Protein AF-A0A8J4SU66-F1 (afdb_monomer_lite)

Secondary structure (DSSP, 8-state):
-HHHHTTT-SEEEESSGGGS-THHHHHHHHHHHTT-EEEEEEESB-TTSSB-TTHHHHHHH-SEEEEEPPP-TT--SS-TTS-HHHHTT----EEEEEE---

InterPro domains:
  IPR001267 Thymidine kinase [PF00265] (5-81)
  IPR001267 Thymidine kinase [PTHR11441] (6-81)
  IPR027417 P-loop containing nucleoside triphosphate hydrolase [G3DSA:3.40.50.300] (1-68)
  IPR027417 P-loop containing nucleoside triphosphate hydrolase [SSF52540] (4-68)

pLDDT: mean 80.1, std 17.69, range [40.62, 95.5]

Organism: NCBI:txid1284355

Sequence (102 aa):
MILTQTKDADVVAFDEVQFFSSAIMELVSELAYCGKHVIVDGLNMDYRGKEFGYVGGLLAMADDIEKLSAFCARLTSHAAAAASSLLTKLNAELIQLTMIRL

Radius of gyration: 16.79 Å; chains: 1; bounding box: 36×37×46 Å

Structure (mmCIF, N/CA/C/O backbone):
data_AF-A0A8J4SU66-F1
#
_entry.id   AF-A0A8J4SU66-F1
#
loop_
_atom_site.group_PDB
_atom_site.id
_atom_site.type_symbol
_atom_site.label_atom_id
_atom_site.label_alt_id
_atom_site.label_comp_id
_atom_site.label_asym_id
_atom_site.label_entity_id
_atom_site.label_seq_id
_atom_site.pdbx_PDB_ins_code
_atom_site.Cartn_x
_atom_site.Cartn_y
_atom_site.Cartn_z
_atom_site.occupancy
_atom_site.B_iso_or_equiv
_atom_site.auth_seq_id
_atom_site.auth_comp_id
_atom_site.auth_asym_id
_atom_site.auth_atom_id
_atom_site.pdbx_PDB_model_num
ATOM 1 N N . MET A 1 1 ? -8.105 11.191 3.938 1.00 68.88 1 MET A N 1
ATOM 2 C CA . MET A 1 1 ? -9.324 10.685 3.263 1.00 68.88 1 MET A CA 1
ATOM 3 C C . MET A 1 1 ? -9.434 9.168 3.392 1.00 68.88 1 MET A C 1
ATOM 5 O O . MET A 1 1 ? -10.444 8.720 3.911 1.00 68.88 1 MET A O 1
ATOM 9 N N . ILE A 1 2 ? -8.391 8.404 3.036 1.00 79.12 2 ILE A N 1
ATOM 10 C CA . ILE A 1 2 ? -8.399 6.928 3.093 1.00 79.12 2 ILE A CA 1
ATOM 11 C C . ILE A 1 2 ? -8.660 6.390 4.513 1.00 79.12 2 ILE A C 1
ATOM 13 O O . ILE A 1 2 ? -9.610 5.641 4.685 1.00 79.12 2 ILE A O 1
ATOM 17 N N . LEU A 1 3 ? -7.942 6.865 5.541 1.00 80.19 3 LEU A N 1
ATOM 18 C CA . LEU A 1 3 ? -8.134 6.426 6.941 1.00 80.19 3 LEU A CA 1
ATOM 19 C C . LEU A 1 3 ? -9.589 6.469 7.428 1.00 80.19 3 LEU A C 1
ATOM 21 O O . LEU A 1 3 ? -10.050 5.587 8.145 1.00 80.19 3 LEU A O 1
ATOM 25 N N . THR A 1 4 ? -10.320 7.523 7.062 1.00 79.81 4 THR A N 1
ATOM 26 C CA . THR A 1 4 ? -11.716 7.693 7.478 1.00 79.81 4 THR A CA 1
ATOM 27 C C . THR A 1 4 ? -12.636 6.730 6.735 1.00 79.81 4 THR A C 1
ATOM 29 O O . THR A 1 4 ? -13.592 6.230 7.316 1.00 79.81 4 THR A O 1
ATOM 32 N N . GLN A 1 5 ? -12.342 6.460 5.462 1.00 86.25 5 GLN A N 1
ATOM 33 C CA . GLN A 1 5 ? -13.120 5.551 4.620 1.00 86.25 5 GLN A CA 1
ATOM 34 C C . GLN A 1 5 ? -12.886 4.079 4.984 1.00 86.25 5 GLN A C 1
ATOM 36 O O . GLN A 1 5 ? -13.779 3.262 4.792 1.00 86.25 5 GLN A O 1
ATOM 41 N N . THR A 1 6 ? -11.722 3.743 5.544 1.00 88.31 6 THR A N 1
ATOM 42 C CA . THR A 1 6 ? -11.342 2.372 5.922 1.00 88.31 6 THR A CA 1
ATOM 43 C C . THR A 1 6 ? -11.566 2.062 7.402 1.00 88.31 6 THR A C 1
ATOM 45 O O . THR A 1 6 ? -11.062 1.059 7.904 1.00 88.31 6 THR A O 1
ATOM 48 N N . LYS A 1 7 ? -12.300 2.910 8.135 1.00 87.56 7 LYS A N 1
ATOM 49 C CA . LYS A 1 7 ? -12.458 2.778 9.592 1.00 87.56 7 LYS A CA 1
ATOM 50 C C . LYS A 1 7 ? -13.024 1.416 10.008 1.00 87.56 7 LYS A C 1
ATOM 52 O O . LYS A 1 7 ? -12.509 0.811 10.947 1.00 87.56 7 LYS A O 1
ATOM 57 N N . ASP A 1 8 ? -14.014 0.928 9.270 1.00 91.25 8 ASP A N 1
ATOM 58 C CA . ASP A 1 8 ? -14.711 -0.331 9.558 1.00 91.25 8 ASP A CA 1
ATOM 59 C C . ASP A 1 8 ? -14.140 -1.528 8.776 1.00 91.25 8 ASP A C 1
ATOM 61 O O . ASP A 1 8 ? -14.629 -2.642 8.914 1.00 91.25 8 ASP A O 1
ATOM 65 N N . ALA A 1 9 ? -13.111 -1.316 7.948 1.00 93.75 9 ALA A N 1
ATOM 66 C CA . ALA A 1 9 ? -12.452 -2.392 7.213 1.00 93.75 9 ALA A CA 1
ATOM 67 C C . ALA A 1 9 ? -11.402 -3.068 8.098 1.00 93.75 9 ALA A C 1
ATOM 69 O O . ALA A 1 9 ? -10.624 -2.369 8.738 1.00 93.75 9 ALA A O 1
ATOM 70 N N . ASP A 1 10 ? -11.336 -4.396 8.119 1.00 92.25 10 ASP A N 1
ATOM 71 C CA . ASP A 1 10 ? -10.287 -5.127 8.852 1.00 92.25 10 ASP A CA 1
ATOM 72 C C . ASP A 1 10 ? -8.987 -5.238 8.043 1.00 92.25 10 ASP A C 1
ATOM 74 O O . ASP A 1 10 ? -7.887 -5.224 8.600 1.00 92.25 10 ASP A O 1
ATOM 78 N N . VAL A 1 11 ? -9.125 -5.304 6.715 1.00 93.75 11 VAL A N 1
ATOM 79 C CA . VAL A 1 11 ? -8.029 -5.450 5.755 1.00 93.75 11 VAL A CA 1
ATOM 80 C C . VAL A 1 11 ? -8.053 -4.282 4.773 1.00 93.75 11 VAL A C 1
ATOM 82 O O . VAL A 1 11 ? -9.116 -3.917 4.266 1.00 93.75 11 VAL A O 1
ATOM 85 N N . VAL A 1 12 ? -6.886 -3.708 4.481 1.00 95.12 12 VAL A N 1
ATOM 86 C CA . VAL A 1 12 ? -6.712 -2.667 3.458 1.00 95.12 12 VAL A CA 1
ATOM 87 C C . VAL A 1 12 ? -5.604 -3.097 2.506 1.00 95.12 12 VAL A C 1
ATOM 89 O O . VAL A 1 12 ? -4.492 -3.358 2.948 1.00 95.12 12 VAL A O 1
ATOM 92 N N . ALA A 1 13 ? -5.903 -3.164 1.209 1.00 94.56 13 ALA A N 1
ATOM 93 C CA . ALA A 1 13 ? -4.937 -3.537 0.181 1.00 94.56 13 ALA A CA 1
ATOM 94 C C . ALA A 1 13 ? -4.604 -2.343 -0.724 1.00 94.56 13 ALA A C 1
ATOM 96 O O . ALA A 1 13 ? -5.505 -1.591 -1.109 1.00 94.56 13 ALA A O 1
ATOM 97 N N . PHE A 1 14 ? -3.328 -2.186 -1.069 1.00 94.75 14 PHE A N 1
ATOM 98 C CA . PHE A 1 14 ? -2.845 -1.204 -2.035 1.00 94.75 14 PHE A CA 1
ATOM 99 C C . PHE A 1 14 ? -2.143 -1.916 -3.186 1.00 94.75 14 PHE A C 1
ATOM 101 O O . PHE A 1 14 ? -1.164 -2.615 -2.948 1.00 94.75 14 PHE A O 1
ATOM 108 N N . ASP A 1 15 ? -2.642 -1.692 -4.398 1.00 94.38 15 ASP A N 1
ATOM 109 C CA . ASP A 1 15 ? -2.110 -2.256 -5.641 1.00 94.38 15 ASP A CA 1
ATOM 110 C C . ASP A 1 15 ? -1.225 -1.221 -6.353 1.00 94.38 15 ASP A C 1
ATOM 112 O O . ASP A 1 15 ? -1.522 -0.019 -6.323 1.00 94.38 15 ASP A O 1
ATOM 116 N N . GLU A 1 16 ? -0.140 -1.671 -6.973 1.00 93.62 16 GLU A N 1
ATOM 117 C CA . GLU A 1 16 ? 0.819 -0.871 -7.740 1.00 93.62 16 GLU A CA 1
ATOM 118 C C . GLU A 1 16 ? 1.379 0.348 -6.968 1.00 93.62 16 GLU A C 1
ATOM 120 O O . GLU A 1 16 ? 1.417 1.485 -7.470 1.00 93.62 16 GLU A O 1
ATOM 125 N N . VAL A 1 17 ? 1.836 0.147 -5.723 1.00 94.06 17 VAL A N 1
ATOM 126 C CA . VAL A 1 17 ? 2.220 1.262 -4.829 1.00 94.06 17 VAL A CA 1
ATOM 127 C C . VAL A 1 17 ? 3.368 2.132 -5.331 1.00 94.06 17 VAL A C 1
ATOM 129 O O . VAL A 1 17 ? 3.533 3.263 -4.868 1.00 94.06 17 VAL A O 1
ATOM 132 N N . GLN A 1 18 ? 4.145 1.667 -6.307 1.00 93.19 18 GLN A N 1
ATOM 133 C CA . GLN 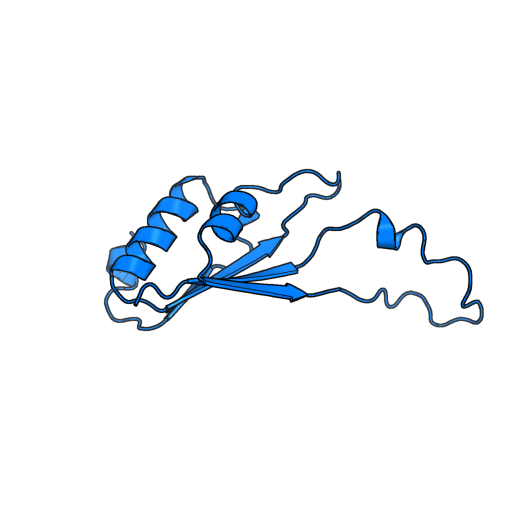A 1 18 ? 5.170 2.485 -6.946 1.00 93.19 18 GLN A CA 1
ATOM 134 C C . GLN A 1 18 ? 4.611 3.742 -7.639 1.00 93.19 18 GLN A C 1
ATOM 136 O O . GLN A 1 18 ? 5.370 4.681 -7.884 1.00 93.19 18 GLN A O 1
ATOM 141 N N . PHE A 1 19 ? 3.307 3.786 -7.947 1.00 94.94 19 PHE A N 1
ATOM 142 C CA . PHE A 1 19 ? 2.645 4.965 -8.521 1.00 94.94 19 PHE A CA 1
ATOM 143 C C . PHE A 1 19 ? 2.090 5.939 -7.475 1.00 94.94 19 PHE A C 1
ATOM 145 O O . PHE A 1 19 ? 1.617 7.021 -7.834 1.00 94.94 19 PHE A O 1
ATOM 152 N N . PHE A 1 20 ? 2.151 5.594 -6.189 1.00 94.44 20 PHE A N 1
ATOM 153 C CA . PHE A 1 20 ? 1.696 6.467 -5.114 1.00 94.44 20 PHE A CA 1
ATOM 154 C C . PHE A 1 20 ? 2.766 7.501 -4.741 1.00 94.44 20 PHE A C 1
ATOM 156 O O . PHE A 1 20 ? 3.952 7.370 -5.045 1.00 94.44 20 PHE A O 1
ATOM 163 N N . SER A 1 21 ? 2.333 8.568 -4.067 1.00 94.19 21 SER A N 1
ATOM 164 C CA . SER A 1 21 ? 3.241 9.575 -3.514 1.00 94.19 21 SER A CA 1
ATOM 165 C C . SER A 1 21 ? 3.928 9.078 -2.239 1.00 94.19 21 SER A C 1
ATOM 167 O O . SER A 1 21 ? 3.528 8.073 -1.654 1.00 94.19 21 SER A O 1
ATOM 169 N N . SER A 1 22 ? 4.919 9.831 -1.746 1.00 92.06 22 SER A N 1
ATOM 170 C CA . SER A 1 22 ? 5.6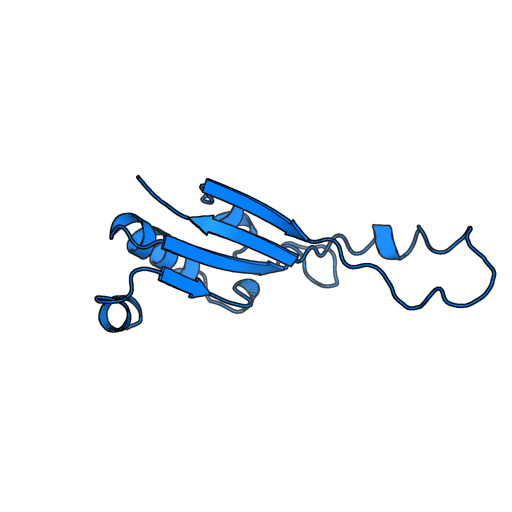70 9.497 -0.522 1.00 92.06 22 SER A CA 1
ATOM 171 C C . SER A 1 22 ? 4.791 9.299 0.711 1.00 92.06 22 SER A C 1
ATOM 173 O O . SER A 1 22 ? 5.202 8.630 1.655 1.00 92.06 22 SER A O 1
ATOM 175 N N . ALA A 1 23 ? 3.581 9.865 0.699 1.00 94.44 23 ALA A N 1
ATOM 176 C CA . ALA A 1 23 ? 2.609 9.738 1.777 1.00 94.44 23 ALA A CA 1
ATOM 177 C C . ALA A 1 23 ? 2.132 8.291 1.999 1.00 94.44 23 ALA A C 1
ATOM 179 O O . ALA A 1 23 ? 1.579 8.001 3.056 1.00 94.44 23 ALA A O 1
ATOM 180 N N . ILE A 1 24 ? 2.347 7.373 1.044 1.00 94.44 24 ILE A N 1
ATOM 181 C CA . ILE A 1 24 ? 1.945 5.968 1.193 1.00 94.44 24 ILE A CA 1
ATOM 182 C C . ILE A 1 24 ? 2.630 5.287 2.382 1.00 94.44 24 ILE A C 1
ATOM 184 O O . ILE A 1 24 ? 1.987 4.514 3.080 1.00 94.44 24 ILE A O 1
ATOM 188 N N . MET A 1 25 ? 3.896 5.611 2.667 1.00 94.06 25 MET A N 1
ATOM 189 C CA . MET A 1 25 ? 4.630 5.001 3.784 1.00 94.06 25 MET A CA 1
ATOM 190 C C . MET A 1 25 ? 4.015 5.373 5.136 1.00 94.06 25 MET A C 1
ATOM 192 O O . MET A 1 25 ? 3.807 4.510 5.987 1.00 94.06 25 MET A O 1
ATOM 196 N N . GLU A 1 26 ? 3.689 6.655 5.317 1.00 94.50 26 GLU A N 1
ATOM 197 C CA . GLU A 1 26 ? 3.040 7.153 6.533 1.00 94.50 26 GLU A CA 1
ATOM 198 C C . GLU A 1 26 ? 1.630 6.570 6.667 1.00 94.50 26 GLU A C 1
ATOM 200 O O . GLU A 1 26 ? 1.293 6.019 7.711 1.00 94.50 26 GLU A O 1
ATOM 205 N N . LEU A 1 27 ? 0.852 6.564 5.580 1.00 94.56 27 LEU A N 1
ATOM 206 C CA . LEU A 1 27 ? -0.497 6.002 5.568 1.00 94.56 27 LEU A CA 1
ATOM 207 C C . LEU A 1 27 ? -0.522 4.506 5.921 1.00 94.56 27 LEU A C 1
ATOM 209 O O . LEU A 1 27 ? -1.348 4.082 6.727 1.00 94.56 27 LEU A O 1
ATOM 213 N N . VAL A 1 28 ? 0.362 3.703 5.323 1.00 94.44 28 VAL A N 1
ATOM 214 C CA . VAL A 1 28 ? 0.472 2.263 5.613 1.00 94.44 28 VAL A CA 1
ATOM 215 C C . VAL A 1 28 ? 0.876 2.045 7.071 1.00 94.44 28 VAL A C 1
ATOM 217 O O . VAL A 1 28 ? 0.292 1.198 7.746 1.00 94.44 28 VAL A O 1
ATOM 220 N N . SER A 1 29 ? 1.814 2.848 7.586 1.00 93.75 29 SER A N 1
ATOM 221 C CA . SER A 1 29 ? 2.210 2.804 8.996 1.00 93.75 29 SER A CA 1
ATOM 222 C C . SER A 1 29 ? 1.054 3.137 9.938 1.00 93.75 29 SER A C 1
ATOM 224 O O . SER A 1 29 ? 0.874 2.459 10.949 1.00 93.75 29 SER A O 1
ATOM 226 N N . GLU A 1 30 ? 0.275 4.175 9.637 1.00 94.00 30 GLU A N 1
ATOM 227 C CA . GLU A 1 30 ? -0.877 4.581 10.446 1.00 94.00 30 GLU A CA 1
ATOM 228 C C . GLU A 1 30 ? -1.986 3.526 10.422 1.00 94.00 30 GLU A C 1
ATOM 230 O O . GLU A 1 30 ? -2.530 3.188 11.472 1.00 94.00 30 GLU A O 1
ATOM 235 N N . LEU A 1 31 ? -2.290 2.954 9.254 1.00 93.81 31 LEU A N 1
ATOM 236 C CA . LEU A 1 31 ? -3.272 1.875 9.125 1.00 93.81 31 LEU A CA 1
ATOM 237 C C . LEU A 1 31 ? -2.862 0.640 9.935 1.00 93.81 31 LEU A C 1
ATOM 239 O O . LEU A 1 31 ? -3.677 0.122 10.699 1.00 93.81 31 LEU A O 1
ATOM 243 N N . ALA A 1 32 ? -1.600 0.216 9.825 1.00 92.38 32 ALA A N 1
ATOM 244 C CA . ALA A 1 32 ? -1.071 -0.891 10.616 1.00 92.38 32 ALA A CA 1
ATOM 245 C C . ALA A 1 32 ? -1.132 -0.583 12.123 1.00 92.38 32 ALA A C 1
ATOM 247 O O . ALA A 1 32 ? -1.545 -1.430 12.910 1.00 92.38 32 ALA A O 1
ATOM 248 N N . TYR A 1 33 ? -0.803 0.648 12.536 1.00 92.06 33 TYR A N 1
ATOM 249 C CA . TYR A 1 33 ? -0.914 1.082 13.935 1.00 92.06 33 TYR A CA 1
ATOM 250 C C . TYR A 1 33 ? -2.362 1.097 14.450 1.00 92.06 33 TYR A C 1
ATOM 252 O O . TYR A 1 33 ? -2.613 0.819 15.620 1.00 92.06 33 TYR A O 1
ATOM 260 N N . CYS A 1 34 ? -3.338 1.373 13.584 1.00 91.12 34 CYS A N 1
ATOM 261 C CA . CYS A 1 34 ? -4.762 1.246 13.898 1.00 91.12 34 CYS A CA 1
ATOM 262 C C . CYS A 1 34 ? -5.259 -0.214 13.951 1.00 91.12 34 CYS A C 1
ATOM 264 O O . CYS A 1 34 ? -6.471 -0.433 14.008 1.00 91.12 34 CYS A O 1
ATOM 266 N N . GLY A 1 35 ? -4.357 -1.201 13.921 1.00 91.19 35 GLY A N 1
ATOM 267 C CA . GLY A 1 35 ? -4.681 -2.625 13.987 1.00 91.19 35 GLY A CA 1
ATOM 268 C C . GLY A 1 35 ? -5.279 -3.177 12.696 1.00 91.19 35 GLY A C 1
ATOM 269 O O . GLY A 1 35 ? -5.947 -4.209 12.729 1.00 91.19 35 GLY A O 1
ATOM 270 N N . LYS A 1 36 ? -5.099 -2.485 11.563 1.00 92.31 36 LYS A N 1
ATOM 271 C CA . LYS A 1 36 ? -5.538 -2.984 10.256 1.00 92.31 36 LYS A CA 1
ATOM 272 C C . LYS A 1 36 ? -4.494 -3.936 9.693 1.00 92.31 36 LYS A C 1
ATOM 274 O O . LYS A 1 36 ? -3.299 -3.667 9.779 1.00 92.31 36 LYS A O 1
ATOM 279 N N . HIS A 1 37 ? -4.953 -5.006 9.057 1.00 93.81 37 HIS A N 1
ATOM 280 C CA . HIS A 1 37 ? -4.089 -5.842 8.235 1.00 93.81 37 HIS A CA 1
ATOM 281 C C . HIS A 1 37 ? -3.884 -5.126 6.897 1.00 93.81 37 HIS A C 1
ATOM 283 O O . HIS A 1 37 ? -4.831 -4.975 6.122 1.00 93.81 37 HIS A O 1
ATOM 289 N N . VAL A 1 38 ? -2.671 -4.641 6.636 1.00 95.50 38 VAL A N 1
ATOM 290 C CA . VAL A 1 38 ? -2.379 -3.905 5.403 1.00 95.50 38 VAL A CA 1
ATOM 291 C C . VAL A 1 38 ? -1.583 -4.785 4.452 1.00 95.50 38 VAL A C 1
ATOM 293 O O . VAL A 1 38 ? -0.522 -5.288 4.812 1.00 95.50 38 VAL A O 1
ATOM 296 N N . ILE A 1 39 ? -2.102 -4.956 3.239 1.00 95.50 39 ILE A N 1
ATOM 297 C CA . ILE A 1 39 ? -1.427 -5.655 2.146 1.00 95.50 39 ILE A CA 1
ATOM 298 C C . ILE A 1 39 ? -1.012 -4.604 1.127 1.00 95.50 39 ILE A C 1
ATOM 300 O O . ILE A 1 39 ? -1.778 -3.705 0.785 1.00 95.50 39 ILE A O 1
ATOM 304 N N . VAL A 1 40 ? 0.218 -4.691 0.660 1.00 95.00 40 VAL A N 1
ATOM 305 C CA . VAL A 1 40 ? 0.771 -3.762 -0.312 1.00 95.00 40 VAL A CA 1
ATOM 306 C C . VAL A 1 40 ? 1.433 -4.574 -1.402 1.00 95.00 40 VAL A C 1
ATOM 308 O O . VAL A 1 40 ? 2.304 -5.379 -1.098 1.00 95.00 40 VAL A O 1
ATOM 311 N N . ASP A 1 41 ? 1.075 -4.346 -2.654 1.00 94.50 41 ASP A N 1
ATOM 312 C CA . ASP A 1 41 ? 1.814 -4.889 -3.780 1.00 94.50 41 ASP A CA 1
ATOM 313 C C . ASP A 1 41 ? 2.482 -3.786 -4.614 1.00 94.50 41 ASP A C 1
ATOM 315 O O . ASP A 1 41 ? 2.124 -2.603 -4.561 1.00 94.50 41 ASP A O 1
ATOM 319 N N . GLY A 1 42 ? 3.522 -4.174 -5.346 1.00 92.31 42 GLY A N 1
ATOM 320 C CA . GLY A 1 42 ? 4.150 -3.314 -6.335 1.00 92.31 42 GLY A CA 1
ATOM 321 C C . GLY A 1 42 ? 5.466 -3.860 -6.869 1.00 92.31 42 GLY A C 1
ATOM 322 O O . GLY A 1 42 ? 5.957 -4.918 -6.467 1.00 92.31 42 GLY A O 1
ATOM 323 N N . LEU A 1 43 ? 6.062 -3.109 -7.789 1.00 91.12 43 LEU A N 1
ATOM 324 C CA . LEU A 1 43 ? 7.357 -3.437 -8.386 1.00 91.12 43 LEU A CA 1
ATOM 325 C C . LEU A 1 43 ? 8.494 -2.781 -7.604 1.00 91.12 43 LEU A C 1
ATOM 327 O O . LEU A 1 43 ? 8.513 -1.566 -7.436 1.00 91.12 43 LEU A O 1
ATOM 331 N N . ASN A 1 44 ? 9.508 -3.546 -7.196 1.00 87.44 44 ASN A N 1
ATOM 332 C CA . ASN A 1 44 ? 10.697 -2.962 -6.558 1.00 87.44 44 ASN A CA 1
ATOM 333 C C . ASN A 1 44 ? 11.562 -2.124 -7.502 1.00 87.44 44 ASN A C 1
ATOM 335 O O . ASN A 1 44 ? 12.258 -1.215 -7.043 1.00 87.44 44 ASN A O 1
ATOM 339 N N . MET A 1 45 ? 11.571 -2.451 -8.794 1.00 88.81 45 MET A N 1
ATOM 340 C CA . MET A 1 45 ? 12.440 -1.811 -9.774 1.00 88.81 45 MET A CA 1
ATOM 341 C C . MET A 1 45 ? 11.715 -1.416 -11.056 1.00 88.81 45 MET A C 1
ATOM 343 O O . MET A 1 45 ? 10.828 -2.116 -11.539 1.00 88.81 45 MET A O 1
ATOM 347 N N . ASP A 1 46 ? 12.134 -0.284 -11.621 1.00 86.19 46 ASP A N 1
ATOM 348 C CA . ASP A 1 46 ? 11.684 0.200 -12.919 1.00 86.19 46 ASP A CA 1
ATOM 349 C C . ASP A 1 46 ? 12.364 -0.559 -14.077 1.00 86.19 46 ASP A C 1
ATOM 351 O O . ASP A 1 46 ? 13.262 -1.388 -13.899 1.00 86.19 46 ASP A O 1
ATOM 355 N N . TYR A 1 47 ? 11.980 -0.232 -15.313 1.00 83.00 47 TYR A N 1
ATOM 356 C CA . TYR A 1 47 ? 12.558 -0.834 -16.522 1.00 83.00 47 TYR A CA 1
ATOM 357 C C . TYR A 1 47 ? 14.069 -0.573 -16.701 1.00 83.00 47 TYR A C 1
ATOM 359 O O . TYR A 1 47 ? 14.698 -1.158 -17.586 1.00 83.00 47 TYR A O 1
ATOM 367 N N . ARG A 1 48 ? 14.658 0.327 -15.905 1.00 85.38 48 ARG A N 1
ATOM 368 C CA . ARG A 1 48 ? 16.083 0.686 -15.911 1.00 85.38 48 ARG A CA 1
ATOM 369 C C . ARG A 1 48 ? 16.849 -0.019 -14.790 1.00 85.38 48 ARG A C 1
ATOM 371 O O . ARG A 1 48 ? 18.052 0.217 -14.670 1.00 85.38 48 ARG A O 1
ATOM 378 N N . GLY A 1 49 ? 16.180 -0.844 -13.981 1.00 83.88 49 GLY A N 1
ATOM 379 C CA . GLY A 1 49 ? 16.764 -1.507 -12.818 1.00 83.88 49 GLY A CA 1
ATOM 380 C C . GLY A 1 49 ? 17.057 -0.550 -11.661 1.00 83.88 49 GLY A C 1
ATOM 381 O O . GLY A 1 49 ? 17.988 -0.795 -10.896 1.00 83.88 49 GLY A O 1
ATOM 382 N N . LYS A 1 50 ? 16.330 0.570 -11.562 1.00 87.12 50 LYS A N 1
ATOM 383 C CA . LYS A 1 50 ? 16.391 1.489 -10.417 1.00 87.12 50 LYS A CA 1
ATOM 384 C C . LYS A 1 50 ? 15.204 1.262 -9.499 1.00 87.12 50 LYS A C 1
ATOM 386 O O . LYS A 1 50 ? 14.171 0.801 -9.963 1.00 87.12 50 LYS A O 1
ATOM 391 N N . GLU A 1 51 ? 15.350 1.623 -8.228 1.00 87.88 51 GLU A N 1
ATOM 392 C CA . GLU A 1 51 ? 14.241 1.625 -7.270 1.00 87.88 51 GLU A CA 1
ATOM 393 C C . GLU A 1 51 ? 13.011 2.337 -7.853 1.00 87.88 51 GLU A C 1
ATOM 395 O O . GLU A 1 51 ? 13.127 3.435 -8.410 1.00 87.88 51 GLU A O 1
ATOM 400 N N . PHE A 1 52 ? 11.845 1.699 -7.734 1.00 91.44 52 PHE A N 1
ATOM 401 C CA . PHE A 1 52 ? 10.589 2.246 -8.230 1.00 91.44 52 PHE A CA 1
ATOM 402 C C . PHE A 1 52 ? 9.755 2.814 -7.076 1.00 91.44 52 PHE A C 1
ATOM 404 O O . PHE A 1 52 ? 9.245 2.093 -6.218 1.00 91.44 52 PHE A O 1
ATOM 411 N N . GLY A 1 53 ? 9.600 4.138 -7.075 1.00 91.31 53 GLY A N 1
ATOM 412 C CA . GLY A 1 53 ? 8.733 4.837 -6.133 1.00 91.31 53 GLY A CA 1
ATOM 413 C C . GLY A 1 53 ? 9.228 4.690 -4.696 1.00 91.31 53 GLY A C 1
ATOM 414 O O . GLY A 1 53 ? 10.391 4.956 -4.411 1.00 91.31 53 GLY A O 1
ATOM 415 N N . TYR A 1 54 ? 8.328 4.282 -3.802 1.00 93.31 54 TYR A N 1
ATOM 416 C CA . TYR A 1 54 ? 8.590 4.140 -2.363 1.00 93.31 54 TYR A CA 1
ATOM 417 C C . TYR A 1 54 ? 8.567 2.678 -1.896 1.00 93.31 54 TYR A C 1
ATOM 419 O O . TYR A 1 54 ? 8.505 2.407 -0.696 1.00 93.31 54 TYR A O 1
ATOM 427 N N . VAL A 1 55 ? 8.626 1.728 -2.838 1.00 91.75 55 VAL A N 1
ATOM 428 C CA . VAL A 1 55 ? 8.551 0.287 -2.552 1.00 91.75 55 VAL A CA 1
ATOM 429 C C . VAL A 1 55 ? 9.717 -0.169 -1.673 1.00 91.75 55 VAL A C 1
ATOM 431 O O . VAL A 1 55 ? 9.513 -0.991 -0.787 1.00 91.75 55 VAL A O 1
ATOM 434 N N . GLY A 1 56 ? 10.920 0.397 -1.837 1.00 91.19 56 GLY A N 1
ATOM 435 C CA . GLY A 1 56 ? 12.072 0.080 -0.983 1.00 91.19 56 GLY A CA 1
ATOM 436 C C . GLY A 1 56 ? 11.874 0.476 0.483 1.00 91.19 56 GLY A C 1
ATOM 437 O O . GLY A 1 56 ? 12.249 -0.274 1.383 1.00 91.19 56 GLY A O 1
ATOM 438 N N . GLY A 1 57 ? 11.224 1.615 0.736 1.00 92.31 57 GLY A N 1
ATOM 439 C CA . GLY A 1 57 ? 10.856 2.036 2.090 1.00 9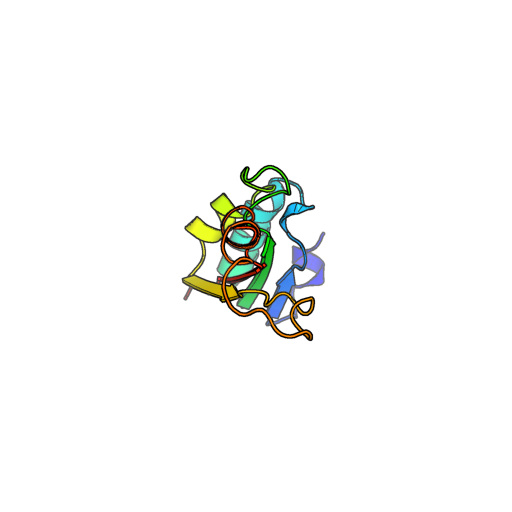2.31 57 GLY A CA 1
ATOM 440 C C . GLY A 1 57 ? 9.788 1.135 2.709 1.00 92.31 57 GLY A C 1
ATOM 441 O O . GLY A 1 57 ? 9.927 0.713 3.854 1.00 92.31 57 GLY A O 1
ATOM 442 N N . LEU A 1 58 ? 8.764 0.775 1.931 1.00 92.94 58 LEU A N 1
ATOM 443 C CA . LEU A 1 58 ? 7.703 -0.139 2.366 1.00 92.94 58 LEU A CA 1
ATOM 444 C C . LEU A 1 58 ? 8.250 -1.540 2.675 1.00 92.94 58 LEU A C 1
ATOM 446 O O . LEU A 1 58 ? 7.915 -2.111 3.707 1.00 92.94 58 LEU A O 1
ATOM 450 N N . LEU A 1 59 ? 9.165 -2.047 1.844 1.00 91.56 59 LEU A N 1
ATOM 451 C CA . LEU A 1 59 ? 9.908 -3.288 2.077 1.00 91.56 59 LEU A CA 1
ATOM 452 C C . LEU A 1 59 ? 10.635 -3.292 3.426 1.00 91.56 59 LEU A C 1
ATOM 454 O O . LEU A 1 59 ? 10.637 -4.302 4.117 1.00 91.56 59 LEU A O 1
ATOM 458 N N . ALA A 1 60 ? 11.259 -2.175 3.805 1.00 91.56 60 ALA A N 1
ATOM 459 C CA . ALA A 1 60 ? 11.990 -2.069 5.067 1.00 91.56 60 ALA A CA 1
ATOM 460 C C . ALA A 1 60 ? 11.074 -2.022 6.303 1.00 91.56 60 ALA A C 1
ATOM 462 O O . ALA A 1 60 ? 11.543 -2.242 7.419 1.00 91.56 60 ALA A O 1
ATOM 463 N N . MET A 1 61 ? 9.794 -1.699 6.113 1.00 91.38 61 MET A N 1
ATOM 464 C CA . MET A 1 61 ? 8.794 -1.608 7.177 1.00 91.38 61 MET A CA 1
ATOM 465 C C . MET A 1 61 ? 7.931 -2.872 7.296 1.00 91.38 61 MET A C 1
ATOM 467 O O . MET A 1 61 ? 7.265 -3.017 8.318 1.00 91.38 61 MET A O 1
ATOM 471 N N . ALA A 1 62 ? 7.943 -3.735 6.273 1.00 91.75 62 ALA A N 1
ATOM 472 C CA . ALA A 1 62 ? 7.122 -4.938 6.152 1.00 91.75 62 ALA A CA 1
ATOM 473 C C . ALA A 1 62 ? 7.437 -5.998 7.206 1.00 91.75 62 ALA A C 1
ATOM 475 O O . ALA A 1 62 ? 8.600 -6.287 7.488 1.00 91.75 62 ALA A O 1
ATOM 476 N N . ASP A 1 63 ? 6.378 -6.604 7.743 1.00 92.81 63 ASP A N 1
ATOM 477 C CA . ASP A 1 63 ? 6.475 -7.751 8.644 1.00 92.81 63 ASP A CA 1
ATOM 478 C C . ASP A 1 63 ? 6.713 -9.043 7.852 1.00 92.81 63 ASP A C 1
ATOM 480 O O . ASP A 1 63 ? 7.482 -9.901 8.286 1.00 92.81 63 ASP A O 1
ATOM 484 N N . ASP A 1 64 ? 6.096 -9.158 6.670 1.00 92.44 64 ASP A N 1
ATOM 485 C CA . ASP A 1 64 ? 6.325 -10.259 5.733 1.00 92.44 64 ASP A CA 1
ATOM 486 C C . ASP A 1 64 ? 6.476 -9.760 4.289 1.00 92.44 64 ASP A C 1
ATOM 488 O O . ASP A 1 64 ? 5.851 -8.776 3.876 1.00 92.44 64 ASP A O 1
ATOM 492 N N . ILE A 1 65 ? 7.330 -10.444 3.524 1.00 92.62 65 ILE A N 1
ATOM 493 C CA . ILE A 1 65 ? 7.726 -10.072 2.163 1.00 92.62 65 ILE A CA 1
ATOM 494 C C . ILE A 1 65 ? 7.680 -11.314 1.277 1.00 92.62 65 ILE A C 1
ATOM 496 O O . ILE A 1 65 ? 8.535 -12.198 1.368 1.00 92.62 65 ILE A O 1
ATOM 500 N N . GLU A 1 66 ? 6.750 -11.322 0.330 1.00 89.62 66 GLU A N 1
ATOM 501 C CA . GLU A 1 66 ? 6.666 -12.329 -0.717 1.00 89.62 66 GLU A CA 1
ATOM 502 C C . GLU A 1 66 ? 7.129 -11.744 -2.055 1.00 89.62 66 GLU A C 1
ATOM 504 O O . GLU A 1 66 ? 6.641 -10.715 -2.524 1.00 89.62 66 GLU A O 1
ATOM 509 N N . LYS A 1 67 ? 8.094 -12.417 -2.687 1.00 86.00 67 LYS A N 1
ATOM 510 C CA . LYS A 1 67 ? 8.632 -12.036 -3.995 1.00 86.00 67 LYS A CA 1
ATOM 511 C C . LYS A 1 67 ? 8.180 -13.021 -5.053 1.00 86.00 67 LYS A C 1
ATOM 513 O O . LYS A 1 67 ? 8.542 -14.198 -5.017 1.00 86.00 67 LYS A O 1
ATOM 518 N N . LEU A 1 68 ? 7.447 -12.520 -6.034 1.00 82.06 68 LEU A N 1
ATOM 519 C CA . LEU A 1 68 ? 6.911 -13.313 -7.124 1.00 82.06 68 LEU A CA 1
ATOM 520 C C . LEU A 1 68 ? 7.807 -13.174 -8.356 1.00 82.06 68 LEU A C 1
ATOM 522 O O . LEU A 1 68 ? 8.103 -12.080 -8.837 1.00 82.06 68 LEU A O 1
ATOM 526 N N . SER A 1 69 ? 8.240 -14.321 -8.878 1.00 76.00 69 SER A N 1
ATOM 527 C CA . SER A 1 69 ? 9.032 -14.404 -10.106 1.00 76.00 69 SER A CA 1
ATOM 528 C C . SER A 1 69 ? 8.130 -14.689 -11.303 1.00 76.00 69 SER A C 1
ATOM 530 O O . SER A 1 69 ? 7.416 -15.692 -11.327 1.00 76.00 69 SER A O 1
ATOM 532 N N . ALA A 1 70 ? 8.192 -13.844 -12.332 1.00 68.38 70 ALA A N 1
ATOM 533 C CA . ALA A 1 70 ? 7.489 -14.090 -13.586 1.00 68.38 70 ALA A CA 1
ATOM 534 C C . ALA A 1 70 ? 8.300 -15.026 -14.501 1.00 68.38 70 ALA A C 1
ATOM 536 O O . ALA A 1 70 ? 9.491 -14.817 -14.738 1.00 68.38 70 ALA A O 1
ATOM 537 N N . PHE A 1 71 ? 7.645 -16.043 -15.071 1.00 66.88 71 PHE A N 1
ATOM 538 C CA . PHE A 1 71 ? 8.236 -16.874 -16.122 1.00 66.88 71 PHE A CA 1
ATOM 539 C C . PHE A 1 71 ? 7.918 -16.303 -17.509 1.00 66.88 71 PHE A C 1
ATOM 541 O O . PHE A 1 71 ? 6.778 -15.963 -17.822 1.00 66.88 71 PHE A O 1
ATOM 548 N N . CYS A 1 72 ? 8.923 -16.234 -18.382 1.00 62.28 72 CYS A N 1
ATOM 549 C CA . CYS A 1 72 ? 8.737 -15.753 -19.745 1.00 62.28 72 CYS A CA 1
ATOM 550 C C . CYS A 1 72 ? 8.121 -16.836 -20.640 1.00 62.28 72 CYS A C 1
ATOM 552 O O . CYS A 1 72 ? 8.791 -17.787 -21.039 1.00 62.28 72 CYS A O 1
ATOM 554 N N . ALA A 1 73 ? 6.865 -16.646 -21.045 1.00 62.34 73 ALA A N 1
ATOM 555 C CA . ALA A 1 73 ? 6.137 -17.577 -21.912 1.00 62.34 73 ALA A CA 1
ATOM 556 C C . ALA A 1 73 ? 6.673 -17.685 -23.364 1.00 62.34 73 ALA A C 1
ATOM 558 O O . ALA A 1 73 ? 6.149 -18.470 -24.150 1.00 62.34 73 ALA A O 1
ATOM 559 N N . ARG A 1 74 ? 7.714 -16.929 -23.756 1.00 52.97 74 ARG A N 1
ATOM 560 C CA . ARG A 1 74 ? 8.269 -16.939 -25.131 1.00 52.97 74 ARG A CA 1
ATOM 561 C C . ARG A 1 74 ? 9.115 -18.166 -25.492 1.00 52.97 74 ARG A C 1
ATOM 563 O O . ARG A 1 74 ? 9.595 -18.242 -26.619 1.00 52.97 74 ARG A O 1
ATOM 570 N N . LEU A 1 75 ? 9.303 -19.130 -24.594 1.00 55.38 75 LEU A N 1
ATOM 571 C CA . LEU A 1 75 ? 10.055 -20.354 -24.888 1.00 55.38 75 LEU A CA 1
ATOM 572 C C . LEU A 1 75 ? 9.116 -21.536 -25.147 1.00 55.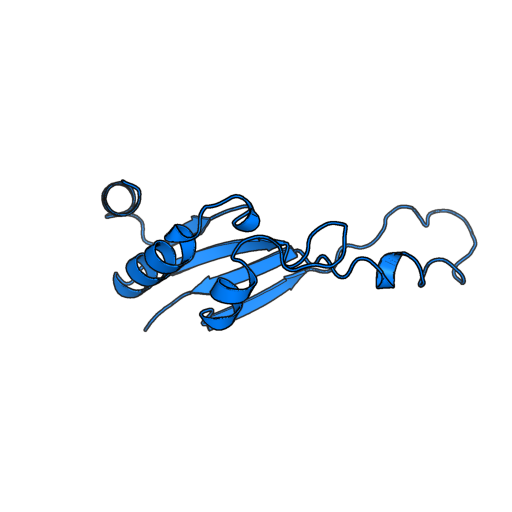38 75 LEU A C 1
ATOM 574 O O . LEU A 1 75 ? 9.057 -22.484 -24.372 1.00 55.38 75 LEU A O 1
ATOM 578 N N . THR A 1 76 ? 8.415 -21.501 -26.279 1.00 49.31 76 THR A N 1
ATOM 579 C CA . THR A 1 76 ? 7.702 -22.659 -26.846 1.00 49.31 76 THR A CA 1
ATOM 580 C C . THR A 1 76 ? 8.262 -23.028 -28.222 1.00 49.31 76 THR A C 1
ATOM 582 O O . THR A 1 76 ? 7.528 -23.275 -29.168 1.00 49.31 76 THR A O 1
ATOM 585 N N . SER A 1 77 ? 9.590 -23.088 -28.360 1.00 50.12 77 SER A N 1
ATOM 586 C CA . SER A 1 77 ? 10.232 -23.750 -29.505 1.00 50.12 77 SER A C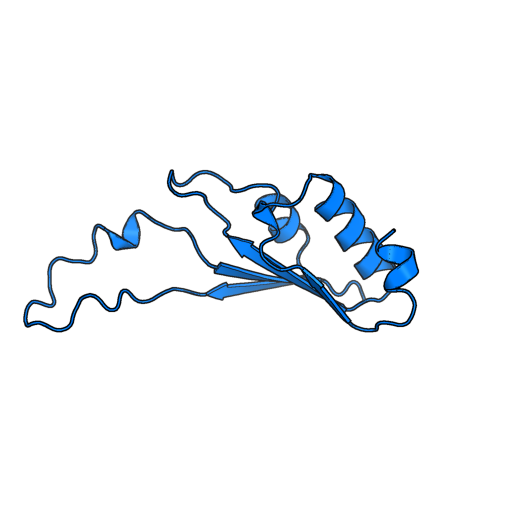A 1
ATOM 587 C C . SER A 1 77 ? 11.703 -24.077 -29.217 1.00 50.12 77 SER A C 1
ATOM 589 O O . SER A 1 77 ? 12.553 -23.195 -29.234 1.00 50.12 77 SER A O 1
ATOM 591 N N . HIS A 1 78 ? 11.987 -25.352 -28.935 1.00 44.31 78 HIS A N 1
ATOM 592 C CA . HIS A 1 78 ? 13.233 -26.075 -29.246 1.00 44.31 78 HIS A CA 1
ATOM 593 C C . HIS A 1 78 ? 14.587 -25.323 -29.177 1.00 44.31 78 HIS A C 1
ATOM 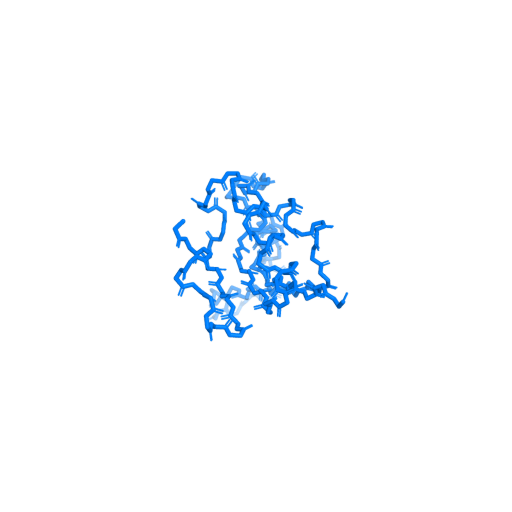595 O O . HIS A 1 78 ? 15.373 -25.410 -30.114 1.00 44.31 78 HIS A O 1
ATOM 601 N N . ALA A 1 79 ? 14.909 -24.644 -28.070 1.00 43.50 79 ALA A N 1
ATOM 602 C CA . ALA A 1 79 ? 16.291 -24.262 -27.728 1.00 43.50 79 ALA A CA 1
ATOM 603 C C . ALA A 1 79 ? 16.406 -23.832 -26.253 1.00 43.50 79 ALA A C 1
ATOM 605 O O . ALA A 1 79 ? 16.578 -22.657 -25.923 1.00 43.50 79 ALA A O 1
ATOM 606 N N . ALA A 1 80 ? 16.306 -24.794 -25.338 1.00 47.31 80 ALA A N 1
ATOM 607 C CA . ALA A 1 80 ? 16.623 -24.588 -23.928 1.00 47.31 80 ALA A CA 1
ATOM 608 C C . ALA A 1 80 ? 18.149 -24.459 -23.739 1.00 47.31 80 ALA A C 1
ATOM 610 O O . ALA A 1 80 ? 18.799 -25.432 -23.380 1.00 47.31 80 ALA A O 1
ATOM 611 N N . ALA A 1 81 ? 18.739 -23.292 -24.030 1.00 44.53 81 ALA A N 1
ATOM 612 C CA . ALA A 1 81 ? 20.123 -22.997 -23.616 1.00 44.53 81 ALA A CA 1
ATOM 613 C C . ALA A 1 81 ? 20.544 -21.511 -23.602 1.00 44.53 81 ALA A C 1
ATOM 615 O O . ALA A 1 81 ? 21.571 -21.208 -23.007 1.00 44.53 81 ALA A O 1
ATOM 616 N N . ALA A 1 82 ? 19.816 -20.564 -24.213 1.00 44.91 82 ALA A N 1
ATOM 617 C CA . ALA A 1 82 ? 20.372 -19.211 -24.431 1.00 44.91 82 ALA A CA 1
ATOM 618 C C . ALA A 1 82 ? 19.470 -18.018 -24.053 1.00 44.91 82 ALA A C 1
ATOM 620 O O . ALA A 1 82 ? 19.765 -16.890 -24.435 1.00 44.91 82 ALA A O 1
ATOM 621 N N . ALA A 1 83 ? 18.398 -18.220 -23.283 1.00 45.22 83 ALA A N 1
ATOM 622 C CA . ALA A 1 83 ? 17.490 -17.135 -22.870 1.00 45.22 83 ALA A CA 1
ATOM 623 C C . ALA A 1 83 ? 17.635 -16.716 -21.392 1.00 45.22 83 ALA A C 1
ATOM 625 O O . ALA A 1 83 ? 16.817 -15.962 -20.871 1.00 45.22 83 ALA A O 1
ATOM 626 N N . SER A 1 84 ? 18.679 -17.184 -20.702 1.00 46.88 84 SER A N 1
ATOM 627 C CA . SER A 1 84 ? 18.925 -16.844 -19.293 1.00 46.88 84 SER A CA 1
ATOM 628 C C . SER A 1 84 ? 19.434 -15.406 -19.100 1.00 46.88 84 SER A C 1
ATOM 630 O O . SER A 1 84 ? 19.183 -14.813 -18.055 1.00 46.88 84 SER A O 1
ATOM 632 N N . SER A 1 85 ? 20.081 -14.799 -20.102 1.00 40.62 85 SER A N 1
ATOM 633 C CA . SER A 1 85 ? 20.784 -13.510 -19.955 1.00 40.62 85 SER A CA 1
ATOM 634 C C . SER A 1 85 ? 19.917 -12.254 -20.121 1.00 40.62 85 SER A C 1
ATOM 636 O O . SER A 1 85 ? 20.367 -11.158 -19.785 1.00 40.62 85 SER A O 1
ATOM 638 N N . LEU A 1 86 ? 18.692 -12.384 -20.645 1.00 43.38 86 LEU A N 1
ATOM 639 C CA . LEU A 1 86 ? 17.732 -11.274 -20.749 1.00 43.38 86 LEU A CA 1
ATOM 640 C C . LEU A 1 86 ? 16.787 -11.212 -19.544 1.00 43.38 86 LEU A C 1
ATOM 642 O O . LEU A 1 86 ? 16.424 -10.118 -19.126 1.00 43.38 86 LEU A O 1
ATOM 646 N N . LEU A 1 87 ? 16.448 -12.361 -18.950 1.00 45.94 87 LEU A N 1
ATOM 647 C CA . LEU A 1 87 ? 15.597 -12.425 -17.755 1.00 45.94 87 LEU A CA 1
ATOM 648 C C . LEU A 1 87 ? 16.367 -12.114 -16.466 1.00 45.94 87 LEU A C 1
ATOM 650 O O . LEU A 1 87 ? 15.799 -11.536 -15.554 1.00 45.94 87 LEU A O 1
ATOM 654 N N . THR A 1 88 ? 17.678 -12.367 -16.421 1.00 42.44 88 THR A N 1
ATOM 655 C CA . THR A 1 88 ? 18.542 -11.924 -15.304 1.00 42.44 88 THR A CA 1
ATOM 656 C C . THR A 1 88 ? 18.851 -10.423 -15.306 1.00 42.44 88 THR A C 1
ATOM 658 O O . THR A 1 88 ? 19.490 -9.934 -14.380 1.00 42.44 88 THR A O 1
ATOM 661 N N . LYS A 1 89 ? 18.433 -9.667 -16.334 1.00 42.72 89 LYS A N 1
ATOM 662 C CA . LYS A 1 89 ? 18.677 -8.213 -16.417 1.00 42.72 89 LYS A CA 1
ATOM 663 C C . LYS A 1 89 ? 17.504 -7.348 -15.963 1.00 42.72 89 LYS A C 1
ATOM 665 O O . LYS A 1 89 ? 17.697 -6.155 -15.760 1.00 42.72 89 LYS A O 1
ATOM 670 N N . LEU A 1 90 ? 16.320 -7.926 -15.792 1.00 48.91 90 LEU A N 1
ATOM 671 C CA . LEU A 1 90 ? 15.143 -7.240 -15.271 1.00 48.91 90 LEU A CA 1
ATOM 672 C C . LEU A 1 90 ? 14.772 -7.909 -13.951 1.00 48.91 90 LEU A C 1
ATOM 674 O O . LEU A 1 90 ? 13.862 -8.721 -13.898 1.00 48.91 90 LEU A O 1
ATOM 678 N N . ASN A 1 91 ? 15.482 -7.557 -12.879 1.00 57.62 91 ASN A N 1
ATOM 679 C CA . ASN A 1 91 ? 15.142 -7.973 -11.513 1.00 57.62 91 ASN A CA 1
ATOM 680 C C . ASN A 1 91 ? 13.843 -7.305 -10.995 1.00 57.62 91 ASN A C 1
ATOM 682 O O . ASN A 1 91 ? 13.639 -7.233 -9.787 1.00 57.62 91 ASN A O 1
ATOM 686 N N . ALA A 1 92 ? 13.007 -6.746 -11.879 1.00 58.53 92 ALA A N 1
ATOM 687 C CA . ALA A 1 92 ? 11.711 -6.201 -11.504 1.00 58.53 92 ALA A CA 1
ATOM 688 C C . ALA A 1 92 ? 10.830 -7.374 -11.056 1.00 58.53 92 ALA A C 1
ATOM 690 O O . ALA A 1 92 ? 10.331 -8.149 -11.872 1.00 58.53 92 ALA A O 1
ATOM 691 N N . GLU A 1 93 ? 10.731 -7.532 -9.744 1.00 73.88 93 GLU A N 1
ATOM 692 C CA . GLU A 1 93 ? 9.946 -8.557 -9.074 1.00 73.88 93 GLU A CA 1
ATOM 693 C C . GLU A 1 93 ? 8.635 -7.909 -8.643 1.00 73.88 93 GLU A C 1
ATOM 695 O O . GLU A 1 93 ? 8.636 -6.786 -8.128 1.00 73.88 93 GLU A O 1
ATOM 700 N N . LEU A 1 94 ? 7.525 -8.617 -8.850 1.00 76.56 94 LEU A N 1
ATOM 701 C CA . LEU A 1 94 ? 6.291 -8.256 -8.170 1.00 76.56 94 LEU A CA 1
ATOM 702 C C . LEU A 1 94 ? 6.470 -8.645 -6.707 1.00 76.56 94 LEU A C 1
ATOM 704 O O . LEU A 1 94 ? 6.817 -9.788 -6.397 1.00 76.56 94 LEU A O 1
ATOM 708 N N . ILE A 1 95 ? 6.282 -7.681 -5.823 1.00 81.88 95 ILE A N 1
ATOM 709 C CA . ILE A 1 95 ? 6.454 -7.862 -4.393 1.00 81.88 95 ILE A CA 1
ATOM 710 C C . ILE A 1 95 ? 5.111 -7.653 -3.739 1.00 81.88 95 ILE A C 1
ATOM 712 O O . ILE A 1 95 ? 4.503 -6.608 -3.927 1.00 81.88 95 ILE A O 1
ATOM 716 N N . GLN A 1 96 ? 4.701 -8.629 -2.943 1.00 83.75 96 GLN A N 1
ATOM 717 C CA . GLN A 1 96 ? 3.605 -8.491 -2.006 1.00 83.75 96 GLN A CA 1
ATOM 718 C C . GLN A 1 96 ? 4.193 -8.353 -0.601 1.00 83.75 96 GLN A C 1
ATOM 720 O O . GLN A 1 96 ? 5.016 -9.154 -0.160 1.00 83.75 96 GLN A O 1
ATOM 725 N N . LEU A 1 97 ? 3.781 -7.308 0.092 1.00 81.88 97 LEU A N 1
ATOM 726 C CA . LEU A 1 97 ? 4.192 -6.948 1.435 1.00 81.88 97 LEU A CA 1
ATOM 727 C C . LEU A 1 97 ? 2.983 -7.048 2.344 1.00 81.88 97 LEU A C 1
ATOM 729 O O . LEU A 1 97 ? 1.895 -6.578 2.004 1.00 81.88 97 LEU A O 1
ATOM 733 N N . THR A 1 98 ? 3.201 -7.603 3.525 1.00 79.88 98 THR A N 1
ATOM 734 C CA . THR A 1 98 ? 2.191 -7.644 4.574 1.00 79.88 98 THR A CA 1
ATOM 735 C C . THR A 1 98 ? 2.684 -6.853 5.777 1.00 79.88 98 THR A C 1
ATOM 737 O O . THR A 1 98 ? 3.807 -7.048 6.242 1.00 79.88 98 THR A O 1
ATOM 740 N N . MET A 1 99 ? 1.834 -5.952 6.270 1.00 83.19 99 MET A N 1
ATOM 741 C CA . MET A 1 99 ? 2.065 -5.148 7.468 1.00 83.19 99 MET A CA 1
ATOM 742 C C . MET A 1 99 ? 0.977 -5.472 8.498 1.00 83.19 99 MET A C 1
ATOM 744 O O . MET A 1 99 ? -0.211 -5.202 8.282 1.00 83.19 99 MET A O 1
ATOM 748 N N . ILE A 1 100 ? 1.392 -6.038 9.624 1.00 72.56 100 ILE A N 1
ATOM 749 C CA . ILE A 1 100 ? 0.581 -6.349 10.797 1.00 72.56 100 ILE A CA 1
ATOM 750 C C . ILE A 1 100 ? 1.422 -5.975 12.019 1.00 72.56 100 ILE A C 1
ATOM 752 O O . ILE A 1 100 ? 2.186 -6.783 12.545 1.00 72.56 100 ILE A O 1
ATOM 756 N N . ARG A 1 101 ? 1.253 -4.747 12.517 1.00 64.88 101 ARG A N 1
ATOM 757 C CA . ARG A 1 101 ? 1.804 -4.400 13.829 1.00 64.88 101 ARG A CA 1
ATOM 758 C C . ARG A 1 101 ? 0.914 -5.009 14.911 1.00 64.88 101 ARG A C 1
ATOM 760 O O . ARG A 1 101 ? -0.200 -4.533 15.116 1.00 64.88 101 ARG A O 1
ATOM 767 N N . LEU A 1 102 ? 1.403 -6.082 15.542 1.00 54.53 102 LEU A N 1
ATOM 768 C CA . LEU A 1 102 ? 0.822 -6.683 16.752 1.00 54.53 102 LEU A CA 1
ATOM 769 C C . LEU A 1 102 ? 0.872 -5.721 17.946 1.00 54.53 102 LEU A C 1
ATOM 771 O O . LEU A 1 102 ? 1.895 -5.009 18.093 1.00 54.53 102 LEU A O 1
#

Foldseek 3Di:
DVCVVCVVPQEAEAEACLPPAPCVLVVQVVCLVSQHKYKYKHWQADPQRDGRHCVVVLVVQFPDKDWAQDDDPPPPDDDPDPPPVVSVRCPGTIMMGIRHDD